Protein AF-A0A1Q4DTG5-F1 (afdb_monomer_lite)

Secondary structure (DSSP, 8-state):
-------EEEETTEEEEHHHHHHHHHHHHHHHHHHHHHHT--HHHHHHHHT--HHHHHHHHTTSSPPPHHHHHHHHHHTT--HHHHHHT-----S--TTSTT-S--------

Radius of gyration: 17.36 Å; chains: 1; bounding box: 39×22×68 Å

Sequence (112 aa):
MTSAETTRTLVAGRLLDVDRAAKTNDTVRRTVKALHGFYGVPVEELARAVGISRATMFTRLNGKTDFSIGEVAVLADLFECSLDDLHKGTLNLQTPPENGPYSRTRRAASVH

Structure (mmCIF, N/CA/C/O backbone):
data_AF-A0A1Q4DTG5-F1
#
_entry.id   AF-A0A1Q4DTG5-F1
#
loop_
_atom_site.group_PDB
_atom_site.id
_atom_site.type_symbol
_atom_site.label_atom_id
_atom_site.label_alt_id
_atom_site.label_comp_id
_atom_site.label_asym_id
_atom_site.label_entity_id
_atom_site.label_seq_id
_atom_site.pdbx_PDB_ins_code
_atom_site.Cartn_x
_atom_site.Cartn_y
_atom_site.Cartn_z
_atom_site.occupancy
_atom_site.B_iso_or_equiv
_atom_site.auth_seq_id
_atom_site.auth_comp_id
_atom_site.auth_asym_id
_atom_site.auth_atom_id
_atom_site.pdbx_PDB_model_num
ATOM 1 N N . MET A 1 1 ? 28.570 2.224 23.321 1.00 39.66 1 MET A N 1
ATOM 2 C CA . MET A 1 1 ? 27.681 1.046 23.243 1.00 39.66 1 MET A CA 1
ATOM 3 C C . MET A 1 1 ? 26.285 1.515 23.610 1.00 39.66 1 MET A C 1
ATOM 5 O O . MET A 1 1 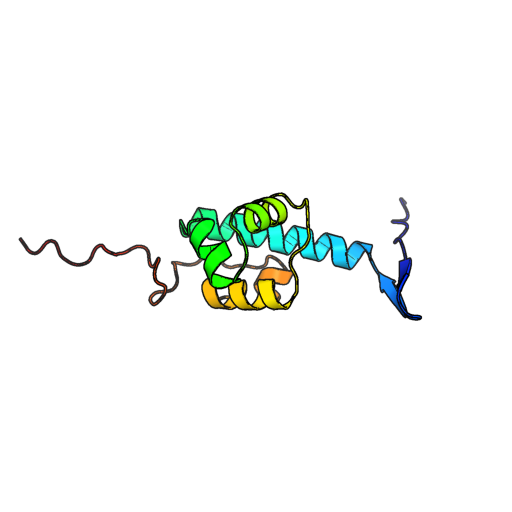? 25.978 1.626 24.787 1.00 39.66 1 MET A O 1
ATOM 9 N N . THR A 1 2 ? 25.495 1.932 22.625 1.00 46.56 2 THR A N 1
ATOM 10 C CA . THR A 1 2 ? 24.152 2.486 22.844 1.00 46.56 2 THR A CA 1
ATOM 11 C C . THR A 1 2 ? 23.166 1.325 22.796 1.00 46.56 2 THR A C 1
ATOM 13 O O . THR A 1 2 ? 22.906 0.786 21.722 1.00 46.56 2 THR A O 1
ATOM 16 N N . SER A 1 3 ? 22.693 0.880 23.961 1.00 45.72 3 SER A N 1
ATOM 17 C CA . SER A 1 3 ? 21.610 -0.100 24.060 1.00 45.72 3 SER A CA 1
ATOM 18 C C . SER A 1 3 ? 20.387 0.448 23.333 1.00 45.72 3 SER A C 1
ATOM 20 O O . SER A 1 3 ? 19.818 1.453 23.751 1.00 45.72 3 SER A O 1
ATOM 22 N N . ALA A 1 4 ? 19.994 -0.195 22.234 1.00 51.53 4 ALA A N 1
ATOM 23 C CA . ALA A 1 4 ? 18.673 -0.002 21.661 1.00 51.53 4 ALA A CA 1
ATOM 24 C C . ALA A 1 4 ? 17.670 -0.602 22.655 1.00 51.53 4 ALA A C 1
ATOM 26 O O . ALA A 1 4 ? 17.516 -1.819 22.737 1.00 51.53 4 ALA A O 1
ATOM 27 N N . GLU A 1 5 ? 17.067 0.251 23.478 1.00 51.56 5 GLU A N 1
ATOM 28 C CA . GLU A 1 5 ? 16.019 -0.121 24.421 1.00 51.56 5 GLU A CA 1
ATOM 29 C C . GLU A 1 5 ? 14.763 -0.484 23.624 1.00 51.56 5 GLU A C 1
ATOM 31 O O . GLU A 1 5 ? 13.939 0.357 23.273 1.00 51.56 5 GLU A O 1
ATOM 36 N N . THR A 1 6 ? 14.675 -1.753 23.233 1.00 63.06 6 THR A N 1
ATOM 37 C CA . THR A 1 6 ? 13.545 -2.295 22.487 1.00 63.06 6 THR A CA 1
ATOM 38 C C . THR A 1 6 ? 12.276 -2.159 23.320 1.00 63.06 6 THR A C 1
ATOM 40 O O . THR A 1 6 ? 12.094 -2.858 24.319 1.00 63.06 6 THR A O 1
ATOM 43 N N . THR A 1 7 ? 11.390 -1.250 22.916 1.00 66.19 7 THR A N 1
ATOM 44 C CA . THR A 1 7 ? 10.121 -1.004 23.601 1.00 66.19 7 THR A CA 1
ATOM 45 C C . THR A 1 7 ? 9.205 -2.213 23.416 1.00 66.19 7 THR A C 1
ATOM 47 O O . THR A 1 7 ? 8.634 -2.440 22.348 1.00 66.19 7 THR A O 1
ATOM 50 N N . ARG A 1 8 ? 9.097 -3.032 24.463 1.00 57.19 8 ARG A N 1
ATOM 51 C CA . ARG A 1 8 ? 8.208 -4.194 24.505 1.00 57.19 8 ARG A CA 1
ATOM 52 C C . ARG A 1 8 ? 6.898 -3.788 25.162 1.00 57.19 8 ARG A C 1
ATOM 54 O O . ARG A 1 8 ? 6.889 -3.398 26.327 1.00 57.19 8 ARG A O 1
ATOM 61 N N . THR A 1 9 ? 5.795 -3.895 24.432 1.00 61.72 9 THR A N 1
ATOM 62 C CA . THR A 1 9 ? 4.455 -3.595 24.955 1.00 61.72 9 THR A CA 1
ATOM 63 C C . THR A 1 9 ? 3.656 -4.882 25.069 1.00 61.72 9 THR A C 1
ATOM 65 O O . THR A 1 9 ? 3.740 -5.778 24.227 1.00 61.72 9 THR A O 1
ATOM 68 N N . LEU A 1 10 ? 2.885 -4.976 26.147 1.00 50.53 10 LEU A N 1
ATOM 69 C CA . LEU A 1 10 ? 2.042 -6.119 26.450 1.00 50.53 10 LEU A CA 1
ATOM 70 C C . LEU A 1 10 ? 0.665 -5.885 25.819 1.00 50.53 10 LEU A C 1
ATOM 72 O O . LEU A 1 10 ? -0.064 -4.987 26.233 1.00 50.53 10 LEU A O 1
ATOM 76 N N . VAL A 1 11 ? 0.319 -6.671 24.799 1.00 55.75 11 VAL A N 1
ATOM 77 C CA . VAL A 1 11 ? -0.975 -6.595 24.102 1.00 55.75 11 VAL A CA 1
ATOM 78 C C . VAL A 1 11 ? -1.663 -7.948 24.237 1.00 55.75 11 VAL A C 1
ATOM 80 O O . VAL A 1 11 ? -1.087 -8.970 23.870 1.00 55.75 11 VAL A O 1
ATOM 83 N N . ALA A 1 12 ? -2.877 -7.970 24.799 1.00 60.50 12 ALA A N 1
ATOM 84 C CA . ALA A 1 12 ? -3.681 -9.186 24.990 1.00 60.50 12 ALA A CA 1
ATOM 85 C C . ALA A 1 12 ? -2.908 -10.366 25.632 1.00 60.50 12 ALA A C 1
ATOM 87 O O . ALA A 1 12 ? -3.029 -11.513 25.207 1.00 60.50 12 ALA A O 1
ATOM 88 N N . GLY A 1 13 ? -2.069 -10.086 26.636 1.00 52.50 13 GLY A N 1
ATOM 89 C CA . GLY A 1 13 ? -1.300 -11.115 27.350 1.00 52.50 13 GLY A CA 1
ATOM 90 C C . GLY A 1 13 ? -0.049 -11.633 26.626 1.00 52.50 13 GLY A C 1
ATOM 91 O O . GLY A 1 13 ? 0.611 -12.528 27.148 1.00 52.50 13 GLY A O 1
ATOM 92 N N . ARG A 1 14 ? 0.320 -11.084 25.458 1.00 43.12 14 ARG A N 1
ATOM 93 C CA . ARG A 1 14 ? 1.574 -11.405 24.755 1.00 43.12 14 ARG A CA 1
ATOM 94 C C . ARG A 1 14 ? 2.529 -10.216 24.732 1.00 43.12 14 ARG A C 1
ATOM 96 O O . ARG A 1 14 ? 2.135 -9.082 24.464 1.00 43.12 14 ARG A O 1
ATOM 103 N N . LEU A 1 15 ? 3.803 -10.507 24.996 1.00 48.88 15 LEU A N 1
ATOM 104 C CA . LEU A 1 15 ? 4.908 -9.566 24.856 1.00 48.88 15 LEU A CA 1
ATOM 105 C C . LEU A 1 15 ? 5.221 -9.416 23.365 1.00 48.88 15 LEU A C 1
ATOM 107 O O . LEU A 1 15 ? 5.743 -10.349 22.753 1.00 48.88 15 LEU A O 1
ATOM 111 N N . LEU A 1 16 ? 4.860 -8.277 22.778 1.00 55.94 16 LEU A N 1
ATOM 112 C CA . LEU A 1 16 ? 5.119 -7.997 21.370 1.00 55.94 16 LEU A CA 1
ATOM 113 C C . LEU A 1 16 ? 6.216 -6.943 21.227 1.00 55.94 16 LEU A C 1
ATOM 115 O O . LEU A 1 16 ? 6.291 -5.969 21.980 1.00 55.94 16 LEU A O 1
ATOM 119 N N . ASP A 1 17 ? 7.071 -7.166 20.235 1.00 64.94 17 ASP A N 1
ATOM 120 C CA . ASP A 1 17 ? 8.151 -6.267 19.849 1.00 64.94 17 ASP A CA 1
ATOM 121 C C . ASP A 1 17 ? 7.591 -5.179 18.921 1.00 64.94 17 ASP A C 1
ATOM 123 O O . ASP A 1 17 ? 7.523 -5.341 17.699 1.00 64.94 17 ASP A O 1
ATOM 127 N N . VAL A 1 18 ? 7.080 -4.097 19.511 1.00 62.31 18 VAL A N 1
ATOM 128 C CA . VAL A 1 18 ? 6.327 -3.068 18.771 1.00 62.31 18 VAL A CA 1
ATOM 129 C C . VAL A 1 18 ? 7.237 -2.275 17.830 1.00 62.31 18 VAL A C 1
ATOM 131 O O . VAL A 1 18 ? 6.811 -1.871 16.750 1.00 62.31 18 VAL A O 1
ATOM 134 N N . ASP A 1 19 ? 8.513 -2.128 18.192 1.00 62.84 19 ASP A N 1
ATOM 135 C CA . ASP A 1 19 ? 9.531 -1.460 17.375 1.00 62.84 19 ASP A CA 1
ATOM 136 C C . ASP A 1 19 ? 9.740 -2.168 16.024 1.00 62.84 19 ASP A C 1
ATOM 138 O O . ASP A 1 19 ? 9.782 -1.529 14.968 1.00 62.84 19 ASP A O 1
ATOM 142 N N . ARG A 1 20 ? 9.768 -3.509 16.020 1.00 59.81 20 ARG A N 1
ATOM 143 C CA . ARG A 1 20 ? 9.857 -4.302 14.786 1.00 59.81 20 ARG A CA 1
ATOM 144 C C . ARG A 1 20 ? 8.619 -4.146 13.900 1.00 59.81 20 ARG A C 1
ATOM 146 O O . ARG A 1 20 ? 8.753 -4.053 12.677 1.00 59.81 20 ARG A O 1
ATOM 153 N N . ALA A 1 21 ? 7.428 -4.098 14.493 1.00 60.88 21 ALA A N 1
ATOM 154 C CA . ALA A 1 21 ? 6.179 -3.902 13.757 1.00 60.88 21 ALA A CA 1
ATOM 155 C C . ALA A 1 21 ? 6.092 -2.497 13.128 1.00 60.88 21 ALA A C 1
ATOM 157 O O . ALA A 1 21 ? 5.722 -2.366 11.961 1.00 60.88 21 ALA A O 1
ATOM 158 N N . ALA A 1 22 ? 6.511 -1.454 13.851 1.00 63.00 22 ALA A N 1
ATOM 159 C CA . ALA A 1 22 ? 6.559 -0.086 13.333 1.00 63.00 22 ALA A CA 1
ATOM 160 C C . ALA A 1 22 ? 7.560 0.057 12.171 1.00 63.00 22 ALA A C 1
ATOM 162 O O . ALA A 1 22 ? 7.228 0.614 11.123 1.00 63.00 22 ALA A O 1
ATOM 163 N N . LYS A 1 23 ? 8.761 -0.524 12.306 1.00 71.19 23 LYS A N 1
ATOM 164 C CA . LYS A 1 23 ? 9.767 -0.573 11.227 1.00 71.19 23 LYS A CA 1
ATOM 165 C C . LYS A 1 23 ? 9.254 -1.290 9.981 1.00 71.19 23 LYS A C 1
ATOM 167 O O . LYS A 1 23 ? 9.531 -0.864 8.867 1.00 71.19 23 LYS A O 1
ATOM 172 N N . THR A 1 24 ? 8.474 -2.350 10.169 1.00 77.06 24 THR A N 1
ATOM 173 C CA . THR A 1 24 ? 7.857 -3.099 9.071 1.00 77.06 24 THR A CA 1
ATOM 174 C C . THR A 1 24 ? 6.867 -2.241 8.281 1.00 77.06 24 THR A C 1
ATOM 176 O O . THR A 1 24 ? 6.937 -2.195 7.054 1.00 77.06 24 THR A O 1
ATOM 179 N N . ASN A 1 25 ? 5.961 -1.535 8.964 1.00 82.81 25 ASN A N 1
ATOM 180 C CA . ASN A 1 25 ? 4.984 -0.663 8.305 1.00 82.81 25 ASN A CA 1
ATOM 181 C C . ASN A 1 25 ? 5.653 0.486 7.546 1.00 82.81 25 ASN A C 1
ATOM 183 O O . ASN A 1 25 ? 5.232 0.843 6.445 1.00 82.81 25 ASN A O 1
ATOM 187 N N . ASP A 1 26 ? 6.729 1.035 8.108 1.00 85.38 26 ASP A N 1
ATOM 188 C CA . ASP A 1 26 ? 7.542 2.051 7.450 1.00 85.38 26 ASP A CA 1
ATOM 189 C C . ASP A 1 26 ? 8.192 1.527 6.157 1.00 85.38 26 ASP A C 1
ATOM 191 O O . ASP A 1 26 ? 8.142 2.210 5.128 1.00 85.38 26 ASP A O 1
ATOM 195 N N . THR A 1 27 ? 8.731 0.302 6.181 1.00 86.31 27 THR A N 1
ATOM 196 C CA . THR A 1 27 ? 9.260 -0.376 4.989 1.00 86.31 27 THR A CA 1
ATOM 197 C C . THR A 1 27 ? 8.171 -0.557 3.940 1.00 86.31 27 THR A C 1
ATOM 199 O O . THR A 1 27 ? 8.319 -0.041 2.836 1.00 86.31 27 THR A O 1
ATOM 202 N N . VAL A 1 28 ? 7.041 -1.178 4.291 1.00 87.31 28 VAL A N 1
ATOM 203 C CA . VAL A 1 28 ? 5.904 -1.382 3.377 1.00 87.31 28 VAL A CA 1
ATOM 204 C C . VAL A 1 28 ? 5.461 -0.062 2.746 1.00 87.31 28 VAL A C 1
ATOM 206 O O . VAL A 1 28 ? 5.320 0.035 1.529 1.00 87.31 28 VAL A O 1
ATOM 209 N N . ARG A 1 29 ? 5.311 0.994 3.550 1.00 90.12 29 ARG A N 1
ATOM 210 C CA . ARG A 1 29 ? 4.937 2.330 3.074 1.00 90.12 29 ARG A CA 1
ATOM 211 C C . ARG A 1 29 ? 5.917 2.869 2.036 1.00 90.12 29 ARG A C 1
ATOM 213 O O . ARG A 1 29 ? 5.481 3.381 1.004 1.00 90.12 29 ARG A O 1
ATOM 220 N N . ARG A 1 30 ? 7.224 2.813 2.313 1.00 87.56 30 ARG A N 1
ATOM 221 C CA . ARG A 1 30 ? 8.261 3.290 1.380 1.00 87.56 30 ARG A CA 1
ATOM 222 C C . ARG A 1 30 ? 8.247 2.487 0.090 1.00 87.56 30 ARG A C 1
ATOM 224 O O . ARG A 1 30 ? 8.319 3.073 -0.985 1.00 87.56 30 ARG A O 1
ATOM 231 N N . THR A 1 31 ? 8.104 1.176 0.215 1.00 87.88 31 THR A N 1
ATOM 232 C CA . THR A 1 31 ? 8.047 0.240 -0.898 1.00 87.88 31 THR A CA 1
ATOM 233 C C . THR A 1 31 ? 6.849 0.530 -1.804 1.00 87.88 31 THR A C 1
ATOM 235 O O . THR A 1 31 ? 7.025 0.753 -2.998 1.00 87.88 31 THR A O 1
ATOM 238 N N . VAL A 1 32 ? 5.642 0.651 -1.242 1.00 87.75 32 VAL A N 1
ATOM 239 C CA . VAL A 1 32 ? 4.425 1.007 -1.995 1.00 87.75 32 VAL A CA 1
ATOM 240 C C . VAL A 1 32 ? 4.561 2.391 -2.641 1.00 87.75 32 VAL A C 1
ATOM 242 O O . VAL A 1 32 ? 4.171 2.566 -3.795 1.00 87.75 32 VAL A O 1
ATOM 245 N N . LYS A 1 33 ? 5.164 3.366 -1.938 1.00 89.44 33 LYS A N 1
ATOM 246 C CA . LYS A 1 33 ? 5.491 4.693 -2.494 1.00 89.44 33 LYS A CA 1
ATOM 247 C C . LYS A 1 33 ? 6.390 4.614 -3.725 1.00 89.44 33 LYS A C 1
ATOM 249 O O . LYS A 1 33 ? 6.108 5.251 -4.739 1.00 89.44 33 LYS A O 1
ATOM 254 N N . ALA A 1 34 ? 7.459 3.832 -3.638 1.00 86.19 34 ALA A N 1
ATOM 255 C CA . ALA A 1 34 ? 8.378 3.633 -4.748 1.00 86.19 34 ALA A CA 1
ATOM 256 C C . ALA A 1 34 ? 7.679 2.943 -5.927 1.00 86.19 34 ALA A C 1
ATOM 258 O O . ALA A 1 34 ? 7.787 3.418 -7.053 1.00 86.19 34 ALA A O 1
ATOM 259 N N . LEU A 1 35 ? 6.908 1.884 -5.664 1.00 84.25 35 LEU A N 1
ATOM 260 C CA . LEU A 1 35 ? 6.214 1.114 -6.694 1.00 84.25 35 LEU A CA 1
ATOM 261 C C . LEU A 1 35 ? 5.169 1.928 -7.453 1.00 84.25 35 LEU A C 1
ATOM 263 O O . LEU A 1 35 ? 5.168 1.918 -8.682 1.00 84.25 35 LEU A O 1
ATOM 267 N N . HIS A 1 36 ? 4.304 2.669 -6.755 1.00 87.19 36 HIS A N 1
ATOM 268 C CA . HIS A 1 36 ? 3.289 3.462 -7.449 1.00 87.19 36 HIS A CA 1
ATOM 269 C C . HIS A 1 36 ? 3.921 4.596 -8.269 1.00 87.19 36 HIS A C 1
ATOM 271 O O . HIS A 1 36 ? 3.416 4.936 -9.335 1.00 87.19 36 HIS A O 1
ATOM 277 N N . GLY A 1 37 ? 5.032 5.176 -7.796 1.00 84.94 37 GLY A N 1
ATOM 278 C CA . GLY A 1 37 ? 5.787 6.181 -8.543 1.00 84.94 37 GLY A CA 1
ATOM 279 C C . GLY A 1 37 ? 6.497 5.589 -9.762 1.00 84.94 37 GLY A C 1
ATOM 280 O O . GLY A 1 37 ? 6.481 6.191 -10.831 1.00 84.94 37 GLY A O 1
ATOM 281 N N . PHE A 1 38 ? 7.077 4.398 -9.615 1.00 80.50 38 PHE A N 1
ATOM 282 C CA . PHE A 1 38 ? 7.820 3.706 -10.667 1.00 80.50 38 PHE A CA 1
ATOM 283 C C . PHE A 1 38 ? 6.909 3.173 -11.781 1.00 80.50 38 PHE A C 1
ATOM 285 O O . PHE A 1 38 ? 7.196 3.373 -12.960 1.00 80.50 38 PHE A O 1
ATOM 292 N N . TYR A 1 39 ? 5.790 2.544 -11.416 1.00 81.00 39 TYR A N 1
ATOM 293 C CA . TYR A 1 39 ? 4.813 2.007 -12.367 1.00 81.00 39 TYR A CA 1
ATOM 294 C C . TYR A 1 39 ? 3.765 3.030 -12.823 1.00 81.00 39 TYR A C 1
ATOM 296 O O . TYR A 1 39 ? 2.976 2.740 -13.717 1.00 81.00 39 TYR A O 1
ATOM 304 N N . GLY A 1 40 ? 3.740 4.228 -12.233 1.00 84.88 40 GLY A N 1
ATOM 305 C CA . GLY A 1 40 ? 2.763 5.266 -12.572 1.00 84.88 40 GLY A CA 1
ATOM 306 C C . GLY A 1 40 ? 1.325 4.917 -12.172 1.00 84.88 40 GLY A C 1
ATOM 307 O O . GLY A 1 40 ? 0.383 5.462 -12.746 1.00 84.88 40 GLY A O 1
ATOM 308 N N . VAL A 1 41 ? 1.145 4.015 -11.202 1.00 86.25 41 VAL A N 1
ATOM 309 C CA . VAL A 1 41 ? -0.179 3.628 -10.700 1.00 86.25 41 VAL A CA 1
ATOM 310 C C . VAL A 1 41 ? -0.759 4.796 -9.893 1.00 86.25 41 VAL A C 1
ATOM 312 O O . VAL A 1 41 ? -0.124 5.250 -8.932 1.00 86.25 41 VAL A O 1
ATOM 315 N N . PRO A 1 42 ? -1.948 5.317 -10.249 1.00 89.31 42 PRO A N 1
ATOM 316 C CA . PRO A 1 42 ? -2.537 6.432 -9.526 1.00 89.31 42 PRO A CA 1
ATOM 317 C C . PRO A 1 42 ? -2.998 5.995 -8.132 1.00 89.31 42 PRO A C 1
ATOM 319 O O . PRO A 1 42 ? -3.413 4.858 -7.909 1.00 89.31 42 PRO A O 1
ATOM 322 N N . VAL A 1 43 ? -2.966 6.925 -7.176 1.00 89.56 43 VAL A N 1
ATOM 323 C CA . VAL A 1 43 ? -3.328 6.662 -5.769 1.00 89.56 43 VAL A CA 1
ATOM 324 C C . VAL A 1 43 ? -4.773 6.166 -5.644 1.00 89.56 43 VAL A C 1
ATOM 326 O O . VAL A 1 43 ? -5.097 5.375 -4.762 1.00 89.56 43 VAL A O 1
ATOM 329 N N . GLU A 1 44 ? -5.644 6.619 -6.537 1.00 90.88 44 GLU A N 1
ATOM 330 C CA . GLU A 1 44 ? -7.032 6.198 -6.665 1.00 90.88 44 GLU A CA 1
ATOM 331 C C . GLU A 1 44 ? -7.163 4.712 -6.988 1.00 90.88 44 GLU A C 1
ATOM 333 O O . GLU A 1 44 ? -8.054 4.061 -6.451 1.00 90.88 44 GLU A O 1
ATOM 338 N N . GLU A 1 45 ? -6.277 4.175 -7.824 1.00 87.75 45 GLU A N 1
ATOM 339 C CA . GLU A 1 45 ? -6.270 2.756 -8.176 1.00 87.75 45 GLU A CA 1
ATOM 340 C C . GLU A 1 45 ? -5.841 1.914 -6.979 1.00 87.75 45 GLU A C 1
ATOM 342 O O . GLU A 1 45 ? -6.512 0.945 -6.637 1.00 87.75 45 GLU A O 1
ATOM 347 N N . LEU A 1 46 ? -4.786 2.339 -6.272 1.00 90.94 46 LEU A N 1
ATOM 348 C CA . LEU A 1 46 ? -4.358 1.685 -5.033 1.00 90.94 46 LEU A CA 1
ATOM 349 C C . LEU A 1 46 ? -5.509 1.649 -4.025 1.00 90.94 46 LEU A C 1
ATOM 351 O O . LEU A 1 46 ? -5.764 0.632 -3.384 1.00 90.94 46 LEU A O 1
ATOM 355 N N . ALA A 1 47 ? -6.207 2.778 -3.872 1.00 92.56 47 ALA A N 1
ATOM 356 C CA . ALA A 1 47 ? -7.321 2.901 -2.943 1.00 92.56 47 ALA A CA 1
ATOM 357 C C . ALA A 1 47 ? -8.482 1.978 -3.341 1.00 92.56 47 ALA A C 1
ATOM 359 O O . ALA A 1 47 ? -9.049 1.313 -2.478 1.00 92.56 47 ALA A O 1
ATOM 360 N N . ARG A 1 48 ? -8.794 1.893 -4.641 1.00 91.38 48 ARG A N 1
ATOM 361 C CA . ARG A 1 48 ? -9.818 0.988 -5.182 1.00 91.38 48 ARG A CA 1
ATOM 362 C C . ARG A 1 48 ? -9.457 -0.477 -4.994 1.00 91.38 48 ARG A C 1
ATOM 364 O O . ARG A 1 48 ? -10.310 -1.221 -4.529 1.00 91.38 48 ARG A O 1
ATOM 371 N N . ALA A 1 49 ? -8.222 -0.867 -5.309 1.00 89.94 49 ALA A N 1
ATOM 372 C CA . ALA A 1 49 ? -7.749 -2.241 -5.162 1.00 89.94 49 ALA A CA 1
ATOM 373 C C . ALA A 1 49 ? -7.938 -2.727 -3.721 1.00 89.94 49 ALA A C 1
ATOM 375 O O . ALA A 1 49 ? -8.481 -3.798 -3.481 1.00 89.94 49 ALA A O 1
ATOM 376 N N . VAL A 1 50 ? -7.576 -1.878 -2.761 1.00 91.06 50 VAL A N 1
ATOM 377 C CA . VAL A 1 50 ? -7.655 -2.176 -1.329 1.00 91.06 50 VAL A CA 1
ATOM 378 C C . VAL A 1 50 ? -9.062 -1.937 -0.742 1.00 91.06 50 VAL A C 1
ATOM 380 O O . VAL A 1 50 ? -9.342 -2.327 0.389 1.00 91.06 50 VAL A O 1
ATOM 383 N N . GLY A 1 51 ? -9.974 -1.312 -1.491 1.00 92.12 51 GLY A N 1
ATOM 384 C CA . GLY A 1 51 ? -11.341 -1.029 -1.042 1.00 92.12 51 GLY A CA 1
ATOM 385 C C . GLY A 1 51 ? -11.457 0.104 -0.014 1.00 92.12 51 GLY A C 1
ATOM 386 O O . GLY A 1 51 ? -12.381 0.107 0.797 1.00 92.12 51 GLY A O 1
ATOM 387 N N . ILE A 1 52 ? -10.538 1.076 -0.027 1.00 92.75 52 ILE A N 1
ATOM 388 C CA . ILE A 1 52 ? -10.523 2.213 0.907 1.00 92.75 52 ILE A CA 1
ATOM 389 C C . ILE A 1 52 ? -10.724 3.556 0.200 1.00 92.75 52 ILE A C 1
ATOM 391 O O . ILE A 1 52 ? -10.596 3.688 -1.016 1.00 92.75 52 ILE A O 1
ATOM 395 N N . SER A 1 53 ? -11.020 4.604 0.976 1.00 95.00 53 SER A N 1
ATOM 396 C CA . SER A 1 53 ? -11.119 5.957 0.424 1.00 95.00 53 SER A CA 1
ATOM 397 C C . SER A 1 53 ? -9.749 6.483 -0.027 1.00 95.00 53 SER A C 1
ATOM 399 O O . SER A 1 53 ? -8.714 6.180 0.574 1.00 95.00 53 SER A O 1
ATOM 401 N N . ARG A 1 54 ? -9.739 7.362 -1.037 1.00 93.56 54 ARG A N 1
ATOM 402 C CA . ARG A 1 54 ? -8.519 8.050 -1.495 1.00 93.56 54 ARG A CA 1
ATOM 403 C C . ARG A 1 54 ? -7.822 8.803 -0.357 1.00 93.56 54 ARG A C 1
ATOM 405 O O . ARG A 1 54 ? -6.599 8.777 -0.260 1.00 93.56 54 ARG A O 1
ATOM 412 N N . ALA A 1 55 ? -8.597 9.460 0.507 1.00 93.62 55 ALA A N 1
ATOM 413 C CA . ALA A 1 55 ? -8.064 10.185 1.656 1.00 93.62 55 ALA A CA 1
ATOM 414 C C . ALA A 1 55 ? -7.343 9.236 2.624 1.00 93.62 55 ALA A C 1
ATOM 416 O O . ALA A 1 55 ? -6.222 9.525 3.035 1.00 93.62 55 ALA A O 1
ATOM 417 N N . THR A 1 56 ? -7.940 8.075 2.911 1.00 92.94 56 THR A N 1
ATOM 418 C CA . THR A 1 56 ? -7.333 7.025 3.743 1.00 92.94 56 THR A CA 1
ATOM 419 C C . THR A 1 56 ? -6.054 6.479 3.108 1.00 92.94 56 THR A C 1
ATOM 421 O O . THR A 1 56 ? -5.040 6.347 3.783 1.00 92.94 56 THR A O 1
ATOM 424 N N . MET A 1 57 ? -6.041 6.230 1.797 1.00 94.38 57 MET A N 1
ATOM 425 C CA . MET A 1 57 ? -4.812 5.811 1.116 1.00 94.38 57 MET A CA 1
ATOM 426 C C . MET A 1 57 ? -3.707 6.873 1.254 1.00 94.38 57 MET A C 1
ATOM 428 O O . MET A 1 57 ? -2.569 6.554 1.595 1.00 94.38 57 MET A O 1
ATOM 432 N N . PHE A 1 58 ? -4.037 8.160 1.101 1.00 91.19 58 PHE A N 1
ATOM 433 C CA . PHE A 1 58 ? -3.082 9.244 1.343 1.00 91.19 58 PHE A CA 1
ATOM 434 C C . PHE A 1 58 ? -2.568 9.287 2.786 1.00 91.19 58 PHE A C 1
ATOM 436 O O . PHE A 1 58 ? -1.382 9.560 2.994 1.00 91.19 58 PHE A O 1
ATOM 443 N N . THR A 1 59 ? -3.407 9.033 3.795 1.00 92.75 59 THR A N 1
ATOM 444 C CA . THR A 1 59 ? -2.937 8.993 5.190 1.00 92.75 59 THR A CA 1
ATOM 445 C C . THR A 1 59 ? -1.977 7.829 5.425 1.00 92.75 59 THR A C 1
ATOM 447 O O . THR A 1 59 ? -0.953 8.027 6.085 1.00 92.75 59 THR A O 1
ATOM 450 N N . ARG A 1 60 ? -2.239 6.661 4.821 1.00 91.69 60 ARG A N 1
ATOM 451 C CA . ARG A 1 60 ? -1.369 5.474 4.883 1.00 91.69 60 ARG A CA 1
ATOM 452 C C . ARG A 1 60 ? -0.022 5.707 4.201 1.00 91.69 60 ARG A C 1
ATOM 454 O O . ARG A 1 60 ? 1.027 5.536 4.817 1.00 91.69 60 ARG A O 1
ATOM 461 N N . LEU A 1 61 ? -0.027 6.233 2.975 1.00 90.19 61 LEU A N 1
ATOM 462 C CA . LEU A 1 61 ? 1.199 6.559 2.236 1.00 90.19 61 LEU A CA 1
ATOM 463 C C . LEU A 1 61 ? 2.060 7.609 2.955 1.00 90.19 61 LEU A C 1
ATOM 465 O O . LEU A 1 61 ? 3.286 7.607 2.840 1.00 90.19 61 LEU A O 1
ATOM 469 N N . ASN A 1 62 ? 1.446 8.510 3.722 1.00 89.94 62 ASN A N 1
ATOM 470 C CA . ASN A 1 62 ? 2.166 9.488 4.539 1.00 89.94 62 ASN A CA 1
ATOM 471 C C . ASN A 1 62 ? 2.525 8.977 5.942 1.00 89.94 62 ASN A C 1
ATOM 473 O O . ASN A 1 62 ? 3.188 9.685 6.691 1.00 89.94 62 ASN A O 1
ATOM 477 N N . GLY A 1 63 ? 2.175 7.731 6.278 1.00 87.06 63 GLY A N 1
ATOM 478 C CA . GLY A 1 63 ? 2.459 7.086 7.564 1.00 87.06 63 GLY A CA 1
ATOM 479 C C . GLY A 1 63 ? 1.782 7.753 8.751 1.00 87.06 63 GLY A C 1
ATOM 480 O O . GLY A 1 63 ? 2.290 7.677 9.860 1.00 87.06 63 GLY A O 1
ATOM 481 N N . LYS A 1 64 ? 0.643 8.418 8.525 1.00 88.06 64 LYS A N 1
ATOM 482 C CA . LYS A 1 64 ? -0.238 8.828 9.627 1.00 88.06 64 LYS A CA 1
ATOM 483 C C . LYS A 1 64 ? -0.962 7.626 10.234 1.00 88.06 64 LYS A C 1
ATOM 485 O O . LYS A 1 64 ? -1.447 7.704 11.354 1.00 88.06 64 LYS A O 1
ATOM 490 N N . THR A 1 65 ? -1.080 6.550 9.461 1.00 88.19 65 THR A N 1
ATOM 491 C CA . THR A 1 65 ? -1.833 5.344 9.788 1.00 88.19 65 THR A CA 1
ATOM 492 C C . THR A 1 65 ? -1.178 4.139 9.094 1.00 88.19 65 THR A C 1
ATOM 494 O O . THR A 1 65 ? -0.720 4.288 7.964 1.00 88.19 65 THR A O 1
ATOM 497 N N . ASP A 1 66 ? -1.163 2.963 9.721 1.00 87.75 66 ASP A N 1
ATOM 498 C CA . ASP A 1 66 ? -0.423 1.770 9.248 1.00 87.75 66 ASP A CA 1
ATOM 499 C C . ASP A 1 66 ? -1.189 0.901 8.250 1.00 87.75 66 ASP A C 1
ATOM 501 O O . ASP A 1 66 ? -2.408 0.846 8.327 1.00 87.75 66 ASP A O 1
ATOM 505 N N . PHE A 1 67 ? -0.528 0.166 7.358 1.00 87.31 67 PHE A N 1
ATOM 506 C CA . PHE A 1 67 ? -1.246 -0.786 6.504 1.00 87.31 67 PHE A CA 1
ATOM 507 C C . PHE A 1 67 ? -1.642 -2.039 7.296 1.00 87.31 67 PHE A C 1
ATOM 509 O O . PHE A 1 67 ? -0.865 -2.566 8.093 1.00 87.31 67 PHE A O 1
ATOM 516 N N . SER A 1 68 ? -2.853 -2.544 7.074 1.00 89.12 68 SER A N 1
ATOM 517 C CA . SER A 1 68 ? -3.247 -3.858 7.584 1.00 89.12 68 SER A CA 1
ATOM 518 C C . SER A 1 68 ? -2.686 -4.962 6.692 1.00 89.12 68 SER A C 1
ATOM 520 O O . SER A 1 68 ? -2.545 -4.775 5.488 1.00 89.12 68 SER A O 1
ATOM 522 N N . ILE A 1 69 ? -2.426 -6.146 7.251 1.00 86.00 69 ILE A N 1
ATOM 523 C CA . ILE A 1 69 ? -1.853 -7.266 6.488 1.00 86.00 69 ILE A CA 1
ATOM 524 C C . ILE A 1 69 ? -2.674 -7.640 5.241 1.00 86.00 69 ILE A C 1
ATOM 526 O O . ILE A 1 69 ? -2.096 -7.994 4.219 1.00 86.00 69 ILE A O 1
ATOM 530 N N . GLY A 1 70 ? -4.004 -7.503 5.298 1.00 86.94 70 GLY A N 1
ATOM 531 C CA . GLY A 1 70 ? -4.874 -7.739 4.145 1.00 86.94 70 GLY A CA 1
ATOM 532 C C . GLY A 1 70 ? -4.697 -6.685 3.052 1.00 86.94 70 GLY A C 1
ATOM 533 O O . GLY A 1 70 ? -4.645 -7.026 1.877 1.00 86.94 70 GLY A O 1
ATOM 534 N N . GLU A 1 71 ? -4.518 -5.418 3.433 1.00 90.25 71 GLU A N 1
ATOM 535 C CA . GLU A 1 71 ? -4.222 -4.335 2.485 1.00 90.25 71 GLU A CA 1
ATOM 536 C C . GLU A 1 71 ? -2.858 -4.565 1.811 1.00 90.25 71 GLU A C 1
ATOM 538 O O . GLU A 1 71 ? -2.722 -4.392 0.603 1.00 90.25 71 GLU A O 1
ATOM 543 N N . VAL A 1 72 ? -1.856 -5.003 2.583 1.00 88.94 72 VAL A N 1
ATOM 544 C CA . V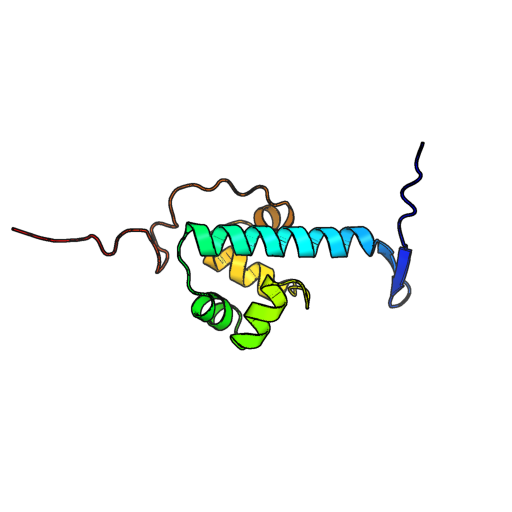AL A 1 72 ? -0.511 -5.320 2.078 1.00 88.94 72 VAL A CA 1
ATOM 545 C C . VAL A 1 72 ? -0.549 -6.491 1.092 1.00 88.94 72 VAL A C 1
ATOM 547 O O . VAL A 1 72 ? 0.100 -6.413 0.054 1.00 88.94 72 VAL A O 1
ATOM 550 N N . ALA A 1 73 ? -1.324 -7.543 1.375 1.00 87.19 73 ALA A N 1
ATOM 551 C CA . ALA A 1 73 ? -1.480 -8.687 0.474 1.00 87.19 73 ALA A CA 1
ATOM 552 C C . ALA A 1 73 ? -2.085 -8.279 -0.876 1.00 87.19 73 ALA A C 1
ATOM 554 O O . ALA A 1 73 ? -1.515 -8.585 -1.916 1.00 87.19 73 ALA A O 1
ATOM 555 N N . VAL A 1 74 ? -3.163 -7.492 -0.860 1.00 88.44 74 VAL A N 1
ATOM 556 C CA . VAL A 1 74 ? -3.801 -6.997 -2.091 1.00 88.44 74 VAL A CA 1
ATOM 557 C C . VAL A 1 74 ? -2.856 -6.113 -2.909 1.00 88.44 74 VAL A C 1
ATOM 559 O O . VAL A 1 74 ? -2.831 -6.188 -4.135 1.00 88.44 74 VAL A O 1
ATOM 562 N N . LEU A 1 75 ? -2.060 -5.268 -2.247 1.00 88.31 75 LEU A N 1
ATOM 563 C CA . LEU A 1 75 ? -1.050 -4.460 -2.932 1.00 88.31 75 LEU A CA 1
ATOM 564 C C . LEU A 1 75 ? 0.077 -5.326 -3.507 1.00 88.31 75 LEU A C 1
ATOM 566 O O . LEU A 1 75 ? 0.575 -5.017 -4.584 1.00 88.31 75 LEU A O 1
ATOM 570 N N . ALA A 1 76 ? 0.468 -6.398 -2.819 1.00 86.50 76 ALA A N 1
ATOM 571 C CA . ALA A 1 76 ? 1.470 -7.334 -3.315 1.00 86.50 76 ALA A CA 1
ATOM 572 C C . ALA A 1 76 ? 0.992 -8.024 -4.605 1.00 86.50 76 ALA A C 1
ATOM 574 O O . ALA A 1 76 ? 1.730 -8.021 -5.590 1.00 86.50 76 ALA A O 1
ATOM 575 N N . ASP A 1 77 ? -0.266 -8.481 -4.635 1.00 86.19 77 ASP A N 1
ATOM 576 C CA . ASP A 1 77 ? -0.912 -9.019 -5.841 1.00 86.19 77 ASP A CA 1
ATOM 577 C C . ASP A 1 77 ? -0.980 -7.977 -6.968 1.00 86.19 77 ASP A C 1
ATOM 579 O O . ASP A 1 77 ? -0.618 -8.268 -8.106 1.00 86.19 77 ASP A O 1
ATOM 583 N N . LEU A 1 78 ? -1.380 -6.735 -6.661 1.00 86.44 78 LEU A N 1
ATOM 584 C CA . LEU A 1 78 ? -1.467 -5.650 -7.650 1.00 86.44 78 LEU A CA 1
ATOM 585 C C . LEU A 1 78 ? -0.124 -5.367 -8.337 1.00 86.44 78 LEU A C 1
ATOM 587 O O . LEU A 1 78 ? -0.088 -5.006 -9.513 1.00 86.44 78 LEU A O 1
ATOM 591 N N . PHE A 1 79 ? 0.971 -5.486 -7.590 1.00 83.94 79 PHE A N 1
ATOM 592 C CA . PHE A 1 79 ? 2.320 -5.242 -8.088 1.00 83.94 79 PHE A CA 1
ATOM 593 C C . PHE A 1 79 ? 3.049 -6.513 -8.537 1.00 83.94 79 PHE A C 1
ATOM 595 O O . PHE A 1 79 ? 4.240 -6.429 -8.836 1.00 83.94 79 PHE A O 1
ATOM 602 N N . GLU A 1 80 ? 2.356 -7.657 -8.585 1.00 84.06 80 GLU A N 1
ATOM 603 C CA . GLU A 1 80 ? 2.912 -8.976 -8.917 1.00 84.06 80 GLU A CA 1
ATOM 604 C C . GLU A 1 80 ? 4.209 -9.287 -8.144 1.00 84.06 80 GLU A C 1
ATOM 606 O O . GLU A 1 80 ? 5.198 -9.770 -8.694 1.00 84.06 80 GLU A O 1
ATOM 611 N N . CYS A 1 81 ? 4.225 -8.978 -6.845 1.00 80.19 81 CYS A N 1
ATOM 612 C CA . CYS A 1 81 ? 5.374 -9.207 -5.972 1.00 80.19 81 CYS A CA 1
ATOM 613 C C . CYS A 1 81 ? 4.984 -10.024 -4.740 1.00 80.19 81 CYS A C 1
ATOM 615 O O . CYS A 1 81 ? 3.818 -10.078 -4.349 1.00 80.19 81 CYS A O 1
ATOM 617 N N . SER A 1 82 ? 5.959 -10.664 -4.097 1.00 82.69 82 SER A N 1
ATOM 618 C CA . SER A 1 82 ? 5.672 -11.433 -2.889 1.00 82.69 82 SER A CA 1
ATOM 619 C C . SER A 1 82 ? 5.376 -10.495 -1.720 1.00 82.69 82 SER A C 1
ATOM 621 O O . SER A 1 82 ? 6.035 -9.469 -1.536 1.00 82.69 82 SER A O 1
ATOM 623 N N . LEU A 1 83 ? 4.461 -10.904 -0.839 1.00 80.19 83 LEU A N 1
ATOM 624 C CA . LEU A 1 83 ? 4.215 -10.213 0.432 1.00 80.19 83 LEU A CA 1
ATOM 625 C C . LEU A 1 83 ? 5.510 -10.023 1.244 1.00 80.19 83 LEU A C 1
ATOM 627 O O . LEU A 1 83 ? 5.712 -8.984 1.871 1.00 80.19 83 LEU A O 1
ATOM 631 N N . ASP A 1 84 ? 6.396 -11.021 1.202 1.00 77.94 84 ASP A N 1
ATOM 632 C CA . ASP A 1 84 ? 7.703 -10.998 1.861 1.00 77.94 84 ASP A CA 1
ATOM 633 C C . ASP A 1 84 ? 8.649 -9.951 1.245 1.00 77.94 84 ASP A C 1
ATOM 635 O O . ASP A 1 84 ? 9.331 -9.241 1.985 1.00 77.94 84 ASP A O 1
ATOM 639 N N . ASP A 1 85 ? 8.619 -9.761 -0.078 1.00 77.00 85 ASP A N 1
ATOM 640 C CA . ASP A 1 85 ? 9.409 -8.728 -0.757 1.00 77.00 85 ASP A CA 1
ATOM 641 C C . ASP A 1 85 ? 8.922 -7.326 -0.381 1.00 77.00 85 ASP A C 1
ATOM 643 O O . ASP A 1 85 ? 9.732 -6.432 -0.113 1.00 77.00 85 ASP A O 1
ATOM 647 N N . LEU A 1 86 ? 7.599 -7.141 -0.287 1.00 76.19 86 LEU A N 1
ATOM 648 C CA . LEU A 1 86 ? 6.998 -5.880 0.144 1.00 76.19 86 LEU A CA 1
ATOM 649 C C . LEU A 1 86 ? 7.337 -5.565 1.613 1.00 76.19 86 LEU A C 1
ATOM 651 O O . LEU A 1 86 ? 7.630 -4.419 1.962 1.00 76.19 86 LEU A O 1
ATOM 655 N N . HIS A 1 87 ? 7.338 -6.599 2.458 1.00 77.06 87 HIS A N 1
ATOM 656 C CA . H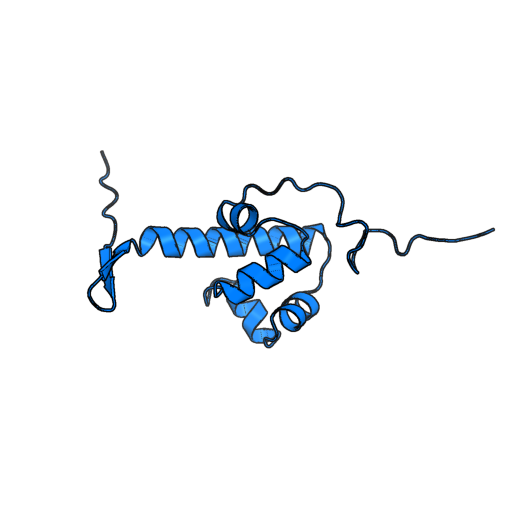IS A 1 87 ? 7.648 -6.539 3.886 1.00 77.06 87 HIS A CA 1
ATOM 657 C C . HIS A 1 87 ? 9.133 -6.270 4.165 1.00 77.06 87 HIS A C 1
ATOM 659 O O . HIS A 1 87 ? 9.467 -5.506 5.073 1.00 77.06 87 HIS A O 1
ATOM 665 N N . LYS A 1 88 ? 10.035 -6.882 3.390 1.00 75.56 88 LYS A N 1
ATOM 666 C CA . LYS A 1 88 ? 11.492 -6.728 3.526 1.00 75.56 88 LYS A CA 1
ATOM 667 C C . LYS A 1 88 ? 12.054 -5.565 2.710 1.00 75.56 88 LYS A C 1
ATOM 669 O O . LYS A 1 88 ? 13.213 -5.203 2.895 1.00 75.56 88 LYS A O 1
ATOM 674 N N . GLY A 1 89 ? 11.261 -4.984 1.808 1.00 69.50 89 GLY A N 1
ATOM 675 C CA . GLY A 1 89 ? 11.706 -3.936 0.888 1.00 69.50 89 GLY A CA 1
ATOM 676 C C . GLY A 1 89 ? 12.740 -4.427 -0.129 1.00 69.50 89 GLY A C 1
ATOM 677 O O . GLY A 1 89 ? 13.509 -3.628 -0.653 1.00 69.50 89 GLY A O 1
ATOM 678 N N . THR A 1 90 ? 12.795 -5.736 -0.393 1.00 68.00 90 THR A N 1
ATOM 679 C CA . THR A 1 90 ? 13.779 -6.372 -1.291 1.00 68.00 90 THR A CA 1
ATOM 680 C C . THR A 1 90 ? 13.227 -6.489 -2.713 1.00 68.00 90 THR A C 1
ATOM 682 O O . THR A 1 90 ? 13.383 -7.505 -3.380 1.00 68.00 90 THR A O 1
ATOM 685 N N . LEU A 1 91 ? 12.537 -5.453 -3.190 1.00 67.62 91 LEU A N 1
ATOM 686 C CA . LEU A 1 91 ? 11.975 -5.489 -4.534 1.00 67.62 91 LEU A CA 1
ATOM 687 C C . LEU A 1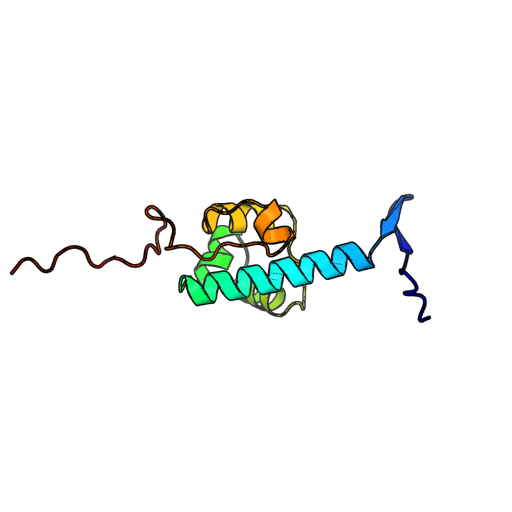 91 ? 13.072 -5.355 -5.584 1.00 67.62 91 LEU A C 1
ATOM 689 O O . LEU A 1 91 ? 13.828 -4.382 -5.600 1.00 67.62 91 LEU A O 1
ATOM 693 N N . ASN A 1 92 ? 13.092 -6.304 -6.513 1.00 59.59 92 ASN A N 1
ATOM 694 C CA . ASN A 1 92 ? 13.805 -6.149 -7.766 1.00 59.59 92 ASN A CA 1
ATOM 695 C C . ASN A 1 92 ? 12.885 -5.368 -8.713 1.00 59.59 92 ASN A C 1
ATOM 697 O O . ASN A 1 92 ? 11.904 -5.915 -9.210 1.00 59.59 92 ASN A O 1
ATOM 701 N N . LEU A 1 93 ? 13.146 -4.068 -8.895 1.00 61.75 93 LEU A N 1
ATOM 702 C CA . LEU A 1 93 ? 12.378 -3.194 -9.792 1.00 61.75 93 LEU A CA 1
ATOM 703 C C . LEU A 1 93 ? 12.664 -3.567 -11.255 1.00 61.75 93 LEU A C 1
ATOM 705 O O . LEU A 1 93 ? 13.380 -2.863 -11.968 1.00 61.75 93 LEU A O 1
ATOM 709 N N . GLN A 1 94 ? 12.155 -4.716 -11.688 1.00 55.97 94 GLN A N 1
ATOM 710 C CA . GLN A 1 94 ? 12.179 -5.138 -13.080 1.00 55.97 94 GLN A CA 1
ATOM 711 C C . GLN A 1 94 ? 10.923 -4.632 -13.800 1.00 55.97 94 GLN A C 1
ATOM 713 O O . GLN A 1 94 ? 10.021 -4.057 -13.192 1.00 55.97 94 GLN A O 1
ATOM 718 N N . THR A 1 95 ? 10.938 -4.723 -15.128 1.00 53.81 95 THR A N 1
ATOM 719 C CA . THR A 1 95 ? 9.917 -4.185 -16.037 1.00 53.81 95 THR A CA 1
ATOM 720 C C . THR A 1 95 ? 8.499 -4.504 -15.544 1.00 53.81 95 THR A C 1
ATOM 722 O O . THR A 1 95 ? 8.292 -5.612 -15.056 1.00 53.81 95 THR A O 1
ATOM 725 N N . PRO A 1 96 ? 7.539 -3.561 -15.656 1.00 54.84 96 PRO A N 1
ATOM 726 C CA . PRO A 1 96 ? 6.191 -3.735 -15.132 1.00 54.84 96 PRO A CA 1
ATOM 727 C C . PRO A 1 96 ? 5.542 -5.060 -15.523 1.00 54.84 96 PRO A C 1
ATOM 729 O O . PRO A 1 96 ? 5.820 -5.552 -16.620 1.00 54.84 96 PRO A O 1
ATOM 732 N N . PRO A 1 97 ? 4.645 -5.567 -14.658 1.00 55.81 97 PRO A N 1
ATOM 733 C CA . PRO A 1 97 ? 3.894 -6.795 -14.891 1.00 55.81 97 PRO A CA 1
ATOM 734 C C . PRO A 1 97 ? 3.312 -6.794 -16.308 1.00 55.81 97 PRO A C 1
ATOM 736 O O . PRO A 1 97 ? 2.564 -5.876 -16.649 1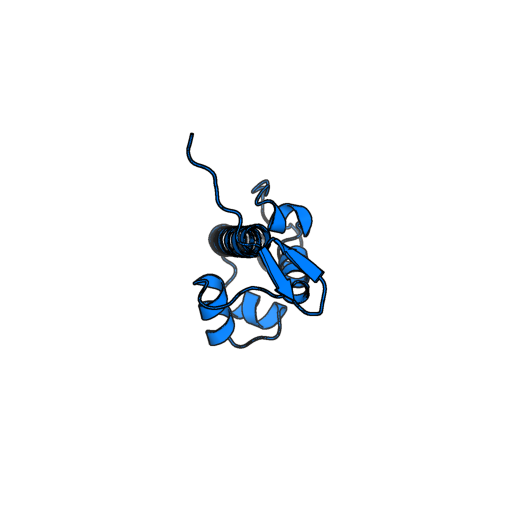.00 55.81 97 PRO A O 1
ATOM 739 N N . GLU A 1 98 ? 3.674 -7.767 -17.157 1.00 52.31 98 GLU A N 1
ATOM 740 C CA . GLU A 1 98 ? 3.290 -7.776 -18.584 1.00 52.31 98 GLU A CA 1
ATOM 741 C C . GLU A 1 98 ? 1.760 -7.808 -18.768 1.00 52.31 98 GLU A C 1
ATOM 743 O O . GLU A 1 98 ? 1.238 -7.297 -19.758 1.00 52.31 98 GLU A O 1
ATOM 748 N N . ASN A 1 99 ? 1.047 -8.325 -17.760 1.00 52.81 99 ASN A N 1
ATOM 749 C CA . ASN A 1 99 ? -0.404 -8.499 -17.733 1.00 52.81 99 ASN A CA 1
ATOM 750 C C . ASN A 1 99 ? -1.125 -7.536 -16.772 1.00 52.81 99 ASN A C 1
ATOM 752 O O . ASN A 1 99 ? -2.347 -7.604 -16.627 1.00 52.81 99 ASN A O 1
ATOM 756 N N . GLY A 1 100 ? -0.404 -6.610 -16.135 1.00 50.22 100 GLY A N 1
ATOM 757 C CA . GLY A 1 100 ? -1.016 -5.592 -15.286 1.00 50.22 100 GLY A CA 1
ATOM 758 C C . GLY A 1 100 ? -1.726 -4.512 -16.118 1.00 50.22 100 GLY A C 1
ATOM 759 O O . GLY A 1 100 ? -1.258 -4.176 -17.211 1.00 50.22 100 GLY A O 1
ATOM 760 N N . PRO A 1 101 ? -2.797 -3.872 -15.605 1.00 52.75 101 PRO A N 1
ATOM 761 C CA . PRO A 1 101 ? -3.484 -2.772 -16.299 1.00 52.75 101 PRO A CA 1
ATOM 762 C C . PRO A 1 101 ? -2.586 -1.547 -16.582 1.00 52.75 101 PRO A C 1
ATOM 764 O O . PRO A 1 101 ? -2.991 -0.647 -17.319 1.00 52.75 101 PRO A O 1
ATOM 767 N N . TYR A 1 102 ? -1.366 -1.526 -16.027 1.00 53.09 102 TYR A N 1
ATOM 768 C CA . TYR A 1 102 ? -0.360 -0.465 -16.144 1.00 53.09 102 TYR A CA 1
ATOM 769 C C . TYR A 1 102 ? 0.985 -0.956 -16.694 1.00 53.09 102 TYR A C 1
ATOM 771 O O . TYR A 1 102 ? 2.006 -0.282 -16.530 1.00 53.09 102 TYR A O 1
ATOM 779 N N . SER A 1 103 ? 1.004 -2.105 -17.380 1.00 53.34 103 SER A N 1
ATOM 780 C CA . SER A 1 103 ? 2.118 -2.445 -18.264 1.00 53.34 103 SER A CA 1
ATOM 781 C C . SER A 1 103 ? 2.410 -1.229 -19.149 1.00 53.34 103 SER A C 1
ATOM 783 O O . SER A 1 103 ? 1.502 -0.578 -19.670 1.00 53.34 103 SER A O 1
ATOM 785 N N . ARG A 1 104 ? 3.692 -0.863 -19.262 1.00 49.41 104 ARG A N 1
ATOM 786 C CA . ARG A 1 104 ? 4.228 0.385 -19.857 1.00 49.41 104 ARG A CA 1
ATOM 787 C C . ARG A 1 1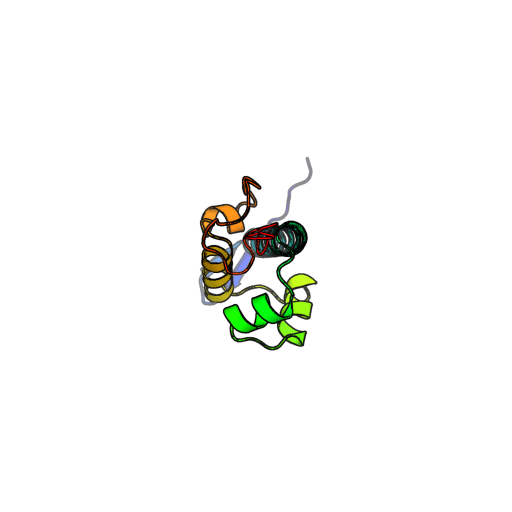04 ? 3.826 0.633 -21.324 1.00 49.41 104 ARG A C 1
ATOM 789 O O . ARG A 1 104 ? 4.374 1.512 -21.983 1.00 49.41 104 ARG A O 1
ATOM 796 N N . THR A 1 105 ? 2.887 -0.129 -21.863 1.00 49.47 105 THR A N 1
ATOM 797 C CA . THR A 1 105 ? 2.484 -0.143 -23.254 1.00 49.47 105 THR A CA 1
ATOM 798 C C . THR A 1 105 ? 0.992 -0.465 -23.417 1.00 49.47 105 THR A C 1
ATOM 800 O O . THR A 1 105 ? 0.633 -1.484 -23.993 1.00 49.47 105 THR A O 1
ATOM 803 N N . ARG A 1 106 ? 0.131 0.544 -23.218 1.00 42.59 106 ARG A N 1
ATOM 804 C CA . ARG A 1 106 ? -0.781 0.930 -24.322 1.00 42.59 106 ARG A CA 1
ATOM 805 C C . ARG A 1 106 ? 0.004 1.696 -25.397 1.00 42.59 106 ARG A C 1
ATOM 807 O O . ARG A 1 106 ? -0.333 2.801 -25.798 1.00 42.59 106 ARG A O 1
ATOM 814 N N . ARG A 1 107 ? 1.094 1.085 -25.856 1.00 42.81 107 ARG A N 1
ATOM 815 C CA . ARG A 1 107 ? 1.805 1.437 -27.081 1.00 42.81 107 ARG A CA 1
ATOM 816 C C . ARG A 1 107 ? 1.852 0.189 -27.957 1.00 42.81 107 ARG A C 1
ATOM 818 O O . ARG A 1 107 ? 2.904 -0.231 -28.411 1.00 42.81 107 ARG A O 1
ATOM 825 N N . ALA A 1 108 ? 0.684 -0.417 -28.143 1.00 43.16 108 ALA A N 1
ATOM 826 C CA . ALA A 1 108 ? 0.412 -1.200 -29.330 1.00 43.16 108 ALA A CA 1
ATOM 827 C C . ALA A 1 108 ? -0.193 -0.256 -30.379 1.00 43.16 108 ALA A C 1
ATOM 829 O O . ALA A 1 108 ? -1.124 0.489 -30.080 1.00 43.16 108 ALA A O 1
ATOM 830 N N . ALA A 1 109 ? 0.350 -0.348 -31.592 1.00 45.78 109 ALA A N 1
ATOM 831 C CA . ALA A 1 109 ? -0.297 -0.029 -32.861 1.00 45.78 109 ALA A CA 1
ATOM 832 C C . ALA A 1 109 ? -0.557 1.453 -33.211 1.00 45.78 109 ALA A C 1
ATOM 834 O O . ALA A 1 109 ? -1.697 1.897 -33.288 1.00 45.78 109 ALA A O 1
ATOM 835 N N . SER A 1 110 ? 0.496 2.168 -33.624 1.00 34.94 110 SER A N 1
ATOM 836 C CA . SER A 1 110 ? 0.381 2.919 -34.884 1.00 34.94 110 SER A CA 1
ATOM 837 C C . SER A 1 110 ? 0.877 2.002 -35.994 1.00 34.94 110 SER A C 1
ATOM 839 O O . SER A 1 110 ? 2.073 1.863 -36.223 1.00 34.94 110 SER A O 1
ATOM 841 N N . VAL A 1 111 ? -0.080 1.317 -36.612 1.00 48.41 111 VAL A N 1
ATOM 842 C CA . VAL A 1 111 ? 0.017 0.866 -37.997 1.00 48.41 111 VAL A CA 1
ATOM 843 C C . VAL A 1 111 ? -0.067 2.125 -38.859 1.00 48.41 111 VAL A C 1
ATOM 845 O O . VAL A 1 111 ? -1.151 2.701 -38.960 1.00 48.41 111 VAL A O 1
ATOM 848 N N . HIS A 1 112 ? 1.058 2.570 -39.416 1.00 40.00 112 HIS A N 1
ATOM 849 C CA . HIS A 1 112 ? 1.175 3.216 -40.732 1.00 40.00 112 HIS A CA 1
ATOM 850 C C . HIS A 1 112 ? 2.650 3.361 -41.099 1.00 40.00 112 HIS A C 1
ATOM 852 O O . HIS A 1 112 ? 3.396 3.944 -40.281 1.00 40.00 112 HIS A O 1
#

pLDDT: mean 73.31, std 17.43, range [34.94, 95.0]

Foldseek 3Di:
DDPPPQDFDQDPNDTDRVVLVLVQQVLLLVLLVCQCVLLVPDLVNLCVLLVHDSVVSVCSNVVVDGDDLSSLCSSCVLQVHDSVCSRVVVDPPDQGDCPHPRRVDVPPDPPD